Protein AF-A0A150SYG1-F1 (afdb_monomer)

Organism: Sorangium cellulosum (NCBI:txid56)

Radius of gyration: 15.74 Å; Cα contacts (8 Å, |Δi|>4): 107; chains: 1; bounding box: 39×33×42 Å

Nearest PDB structures (foldseek):
  6o6o-assembly1_B  TM=6.849E-01  e=1.337E+00  Mycobacterium tuberculosis
  3nxc-assembly1_A-2  TM=5.835E-01  e=4.237E+00  Escherichia coli K-12
  3ls1-assembly2_B  TM=3.966E-01  e=3.833E+00  Synechocystis sp. PCC 6803
  8qad-assembly1_A  TM=2.899E-01  e=1.554E+00  synthetic construct
  7o3w-assembly1_A  TM=2.787E-01  e=8.993E+00  Synechocystis sp. PCC 6803 substr. Kazusa

Sequence (139 aa):
MGAWFDEVDDLADPRSDWRAIWGRLIDAYVRGIRALPGGTAVRRVMHAVPELRAIDQRDNADLARRVAHNLARRAARPDASAAVLSRVLLETAASVIDLSLSLPAEESREAVEQLKRMHLAAIGLWLEDEPGGGSLARA

Solvent-accessible surface area (backbone atoms only — not comparable to full-atom values): 7692 Å² total; per-residue (Å²): 135,74,90,62,60,67,68,51,66,55,45,29,43,75,86,49,63,50,67,61,49,52,50,50,44,54,50,38,50,54,50,52,44,70,68,35,88,59,29,70,57,51,55,54,48,30,72,74,34,69,71,48,36,55,48,52,53,48,55,44,48,56,52,13,50,52,46,6,50,19,50,13,55,38,64,74,48,74,44,73,66,30,36,57,53,26,42,54,51,45,55,50,49,54,53,52,52,58,52,30,75,76,43,59,77,65,60,20,50,50,50,53,51,50,50,46,52,53,46,51,48,55,51,47,54,55,72,70,54,58,96,82,67,64,88,73,82,82,120

pLDDT: mean 87.9, std 13.02, range [40.91, 98.5]

InterPro domains:
  IPR041674 Tetracyclin repressor SCO1712-like, C-terminal domain [PF17928] (17-119)

Structure (mmCIF, N/CA/C/O backbone):
data_AF-A0A150SYG1-F1
#
_entry.id   AF-A0A150SYG1-F1
#
loop_
_atom_site.group_PDB
_atom_site.id
_atom_site.type_symbol
_atom_site.label_atom_id
_atom_site.label_alt_id
_atom_site.label_comp_id
_atom_site.label_asym_id
_atom_site.label_entity_id
_atom_site.label_seq_id
_atom_site.pdbx_PDB_ins_code
_atom_site.Cartn_x
_atom_site.Cartn_y
_atom_site.Cartn_z
_atom_site.occupancy
_atom_site.B_iso_or_equiv
_atom_site.auth_seq_id
_atom_site.auth_comp_id
_atom_site.auth_asym_id
_atom_site.auth_atom_id
_atom_site.pdbx_PDB_model_num
ATOM 1 N N . MET A 1 1 ? -3.136 -16.099 1.746 1.00 46.25 1 MET A N 1
ATOM 2 C CA . MET A 1 1 ? -3.525 -14.701 1.467 1.00 46.25 1 MET A CA 1
ATOM 3 C C . MET A 1 1 ? -4.749 -14.766 0.559 1.00 46.25 1 MET A C 1
ATOM 5 O O . MET A 1 1 ? -4.639 -15.366 -0.500 1.00 46.25 1 MET A O 1
ATOM 9 N N . GLY A 1 2 ? -5.933 -14.357 1.034 1.00 50.19 2 GLY A N 1
ATOM 10 C CA . GLY A 1 2 ? -7.191 -14.468 0.273 1.00 50.19 2 GLY A CA 1
ATOM 11 C C . GLY A 1 2 ? -7.231 -13.545 -0.952 1.00 50.19 2 GLY A C 1
ATOM 12 O O . GLY A 1 2 ? -6.350 -12.702 -1.092 1.00 50.19 2 GLY A O 1
ATOM 13 N N . ALA A 1 3 ? -8.268 -13.697 -1.781 1.00 61.97 3 ALA A N 1
ATOM 14 C CA . ALA A 1 3 ? -8.533 -13.070 -3.092 1.00 61.97 3 ALA A CA 1
ATOM 15 C C . ALA A 1 3 ? -8.506 -11.516 -3.181 1.00 61.97 3 ALA A C 1
ATOM 17 O O . ALA A 1 3 ? -9.070 -10.920 -4.093 1.00 61.97 3 ALA A O 1
ATOM 18 N N . TRP A 1 4 ? -7.927 -10.811 -2.207 1.00 66.19 4 TRP A N 1
ATOM 19 C CA . TRP A 1 4 ? -7.940 -9.345 -2.104 1.00 66.19 4 TRP A CA 1
ATOM 20 C C . TRP A 1 4 ? -6.857 -8.661 -2.938 1.00 66.19 4 TRP A C 1
ATOM 22 O O . TRP A 1 4 ? -6.966 -7.471 -3.220 1.00 66.19 4 TRP A O 1
ATOM 32 N N . PHE A 1 5 ? -5.817 -9.404 -3.314 1.00 71.00 5 PHE A N 1
ATOM 33 C CA . PHE A 1 5 ? -4.645 -8.891 -4.024 1.00 71.00 5 PHE A CA 1
ATOM 34 C C . PHE A 1 5 ? -4.422 -9.604 -5.362 1.00 71.00 5 PHE A C 1
ATOM 36 O O . PHE A 1 5 ? -3.315 -9.578 -5.892 1.00 71.00 5 PHE A O 1
ATOM 43 N N . ASP A 1 6 ? -5.456 -10.240 -5.914 1.00 78.38 6 ASP A N 1
ATOM 44 C CA . ASP A 1 6 ? -5.348 -10.969 -7.183 1.00 78.38 6 ASP A CA 1
ATOM 45 C C . ASP A 1 6 ? -5.016 -10.014 -8.347 1.00 78.38 6 ASP A C 1
ATOM 47 O O . ASP A 1 6 ? -4.224 -10.357 -9.219 1.00 78.38 6 ASP A O 1
ATOM 51 N N . GLU A 1 7 ? -5.493 -8.763 -8.285 1.00 84.31 7 GLU A N 1
ATOM 52 C CA . GLU A 1 7 ? -5.176 -7.702 -9.259 1.00 84.31 7 GLU A CA 1
ATOM 53 C C . GLU A 1 7 ? -3.713 -7.207 -9.194 1.00 84.31 7 GLU A C 1
ATOM 55 O O . GLU A 1 7 ? -3.291 -6.410 -10.030 1.00 84.31 7 GLU A O 1
ATOM 60 N N . VAL A 1 8 ? -2.898 -7.648 -8.222 1.00 90.06 8 VAL A N 1
ATOM 61 C CA . VAL A 1 8 ? -1.474 -7.251 -8.148 1.00 90.06 8 VAL A CA 1
ATOM 62 C C . VAL A 1 8 ? -0.705 -7.696 -9.387 1.00 90.06 8 VAL A C 1
ATOM 64 O O . VAL A 1 8 ? 0.241 -7.018 -9.792 1.00 90.06 8 VAL A O 1
ATOM 67 N N . ASP A 1 9 ? -1.102 -8.809 -10.002 1.00 90.75 9 ASP A N 1
ATOM 68 C CA . ASP A 1 9 ? -0.437 -9.338 -11.194 1.00 90.75 9 ASP A CA 1
ATOM 69 C C . ASP A 1 9 ? -0.687 -8.467 -12.439 1.00 90.75 9 ASP A C 1
ATOM 71 O O . ASP A 1 9 ? 0.186 -8.369 -13.305 1.00 90.75 9 ASP A O 1
ATOM 75 N N . ASP A 1 10 ? -1.788 -7.709 -12.465 1.00 92.56 10 ASP A N 1
ATOM 76 C CA . ASP A 1 10 ? -2.126 -6.787 -13.559 1.00 92.56 10 ASP A CA 1
ATOM 77 C C . ASP A 1 10 ? -1.212 -5.548 -13.601 1.00 92.56 10 ASP A C 1
ATOM 79 O O . ASP A 1 10 ? -1.129 -4.857 -14.625 1.00 92.56 10 ASP A O 1
ATOM 83 N N . LEU A 1 11 ? -0.475 -5.268 -12.515 1.00 93.31 11 LEU A N 1
ATOM 84 C CA . LEU A 1 11 ? 0.523 -4.191 -12.479 1.00 93.31 11 LEU A CA 1
ATOM 85 C C . LEU A 1 11 ? 1.648 -4.412 -13.500 1.00 93.31 11 LEU A C 1
ATOM 87 O O . LEU A 1 11 ? 2.236 -3.434 -13.972 1.00 93.31 11 LEU A O 1
ATOM 91 N N . ALA A 1 12 ? 1.932 -5.672 -13.850 1.00 94.25 12 ALA A N 1
ATOM 92 C CA . ALA A 1 12 ? 3.007 -6.037 -14.765 1.00 94.25 12 ALA A CA 1
ATOM 93 C C . ALA A 1 12 ? 2.725 -5.666 -16.230 1.00 94.25 12 ALA A C 1
ATOM 95 O O . ALA A 1 12 ? 3.674 -5.536 -17.004 1.00 94.25 12 ALA A O 1
ATOM 96 N N . ASP A 1 13 ? 1.458 -5.500 -16.629 1.00 94.25 13 ASP A N 1
ATOM 97 C CA . ASP A 1 13 ? 1.100 -5.170 -18.012 1.00 94.25 13 ASP A CA 1
ATOM 98 C C . ASP A 1 13 ? 1.332 -3.675 -18.301 1.00 94.25 13 ASP A C 1
ATOM 100 O O . ASP A 1 13 ? 0.595 -2.836 -17.783 1.00 94.25 13 ASP A O 1
ATOM 104 N N . PRO A 1 14 ? 2.285 -3.285 -19.168 1.00 91.75 14 PRO A N 1
ATOM 105 C CA . PRO A 1 14 ? 2.534 -1.877 -19.482 1.00 91.75 14 PRO A CA 1
ATOM 106 C C . PRO A 1 14 ? 1.337 -1.162 -20.132 1.00 91.75 14 PRO A C 1
ATOM 108 O O . PRO A 1 14 ? 1.304 0.069 -20.127 1.00 91.75 14 PRO A O 1
ATOM 111 N N . ARG A 1 15 ? 0.353 -1.896 -20.672 1.00 93.12 15 ARG A N 1
ATOM 112 C CA . ARG A 1 15 ? -0.864 -1.338 -21.286 1.00 93.12 15 ARG A CA 1
ATOM 113 C C . ARG A 1 15 ? -1.982 -1.068 -20.282 1.00 93.12 15 ARG A C 1
ATOM 115 O O . ARG A 1 15 ? -2.925 -0.355 -20.617 1.00 93.12 15 ARG A O 1
ATOM 122 N N . SER A 1 16 ? -1.891 -1.623 -19.075 1.00 93.88 16 SER A N 1
ATOM 123 C CA . SER A 1 16 ? -2.890 -1.416 -18.032 1.00 93.88 16 SER A CA 1
ATOM 124 C C . SER A 1 16 ? -2.748 -0.033 -17.387 1.00 93.88 16 SER A C 1
ATOM 126 O O . SER A 1 16 ? -1.646 0.526 -17.293 1.00 93.88 16 SER A O 1
ATOM 128 N N . ASP A 1 17 ? -3.867 0.517 -16.907 1.00 95.69 17 ASP A N 1
ATOM 129 C CA . ASP A 1 17 ? -3.853 1.700 -16.045 1.00 95.69 17 ASP A CA 1
ATOM 130 C C . ASP A 1 17 ? -3.451 1.300 -14.620 1.00 95.69 17 ASP A C 1
ATOM 132 O O . ASP A 1 17 ? -4.280 0.991 -13.758 1.00 95.69 17 ASP A O 1
ATOM 136 N N . TRP A 1 18 ? -2.142 1.313 -14.376 1.00 95.62 18 TRP A N 1
ATOM 137 C CA . TRP A 1 18 ? -1.570 0.978 -13.077 1.00 95.62 18 TRP A CA 1
ATOM 138 C C . TRP A 1 18 ? -2.065 1.888 -11.950 1.00 95.62 18 TRP A C 1
ATOM 140 O O . TRP A 1 18 ? -2.112 1.443 -10.804 1.00 95.62 18 TRP A O 1
ATOM 150 N N . ARG A 1 19 ? -2.455 3.139 -12.245 1.00 97.31 19 ARG A N 1
ATOM 151 C CA . ARG A 1 19 ? -2.952 4.065 -11.219 1.00 97.31 19 ARG A CA 1
ATOM 152 C C . ARG A 1 19 ? -4.299 3.588 -10.698 1.00 97.31 19 ARG A C 1
ATOM 154 O O . ARG A 1 19 ? -4.507 3.525 -9.487 1.00 97.31 19 ARG A O 1
ATOM 161 N N . ALA A 1 20 ? -5.183 3.198 -11.614 1.00 96.19 20 ALA A N 1
ATOM 162 C CA . ALA A 1 20 ? -6.477 2.629 -11.269 1.00 96.19 20 ALA A CA 1
ATOM 163 C C . ALA A 1 20 ? -6.333 1.289 -10.532 1.00 96.19 20 ALA A C 1
ATOM 165 O O . ALA A 1 20 ? -7.013 1.083 -9.528 1.00 96.19 20 ALA A O 1
ATOM 166 N N . ILE A 1 21 ? -5.434 0.406 -10.986 1.00 95.56 21 ILE A N 1
ATOM 167 C CA . ILE A 1 21 ? -5.149 -0.870 -10.303 1.00 95.56 21 ILE A CA 1
ATOM 168 C C . ILE A 1 21 ? -4.679 -0.611 -8.869 1.00 95.56 21 ILE A C 1
ATOM 170 O O . ILE A 1 21 ? -5.266 -1.129 -7.921 1.00 95.56 21 ILE A O 1
ATOM 174 N N . TRP A 1 22 ? -3.674 0.249 -8.688 1.00 96.44 22 TRP A N 1
ATOM 175 C CA . TRP A 1 22 ? -3.132 0.547 -7.365 1.00 96.44 22 TRP A CA 1
ATOM 176 C C . TRP A 1 22 ? -4.184 1.139 -6.420 1.00 96.44 22 TRP A C 1
ATOM 178 O O . TRP A 1 22 ? -4.311 0.704 -5.275 1.00 96.44 22 TRP A O 1
ATOM 188 N N . GLY A 1 23 ? -4.993 2.083 -6.910 1.00 95.75 23 GLY A N 1
ATOM 189 C CA . GLY A 1 23 ? -6.099 2.652 -6.141 1.00 95.75 23 GLY A CA 1
ATOM 190 C C . GLY A 1 23 ? -7.090 1.588 -5.659 1.00 95.75 23 GLY A C 1
ATOM 191 O O . GLY A 1 23 ? -7.448 1.576 -4.479 1.00 95.75 23 GLY A O 1
ATOM 192 N N . ARG A 1 24 ? -7.474 0.649 -6.538 1.00 94.38 24 ARG A N 1
ATOM 193 C CA . ARG A 1 24 ? -8.384 -0.453 -6.186 1.00 94.38 24 ARG A CA 1
ATOM 194 C C . ARG A 1 24 ? -7.786 -1.418 -5.170 1.00 9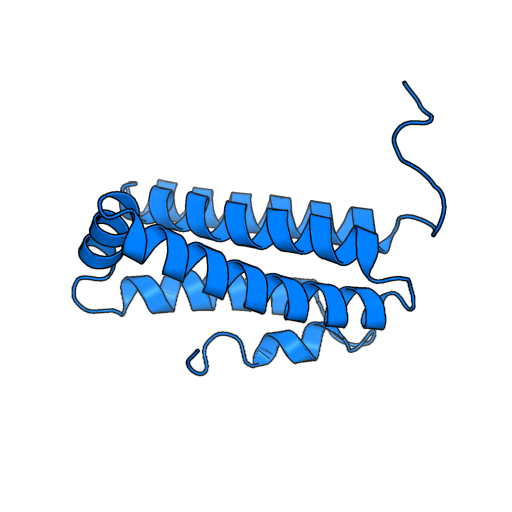4.38 24 ARG A C 1
ATOM 196 O O . ARG A 1 24 ? -8.529 -1.869 -4.301 1.00 94.38 24 ARG A O 1
ATOM 203 N N . LEU A 1 25 ? -6.483 -1.697 -5.231 1.00 94.06 25 LEU A N 1
ATOM 204 C CA . LEU A 1 25 ? -5.793 -2.541 -4.247 1.00 94.06 25 LEU A CA 1
ATOM 205 C C . LEU A 1 25 ? -5.840 -1.924 -2.840 1.00 94.06 25 LEU A C 1
ATOM 207 O O . LEU A 1 25 ? -6.165 -2.616 -1.873 1.00 94.06 25 LEU A O 1
ATOM 211 N N . ILE A 1 26 ? -5.593 -0.614 -2.721 1.00 94.75 26 ILE A N 1
ATOM 212 C CA . ILE A 1 26 ? -5.715 0.104 -1.441 1.00 94.75 26 ILE A CA 1
ATOM 213 C C . ILE A 1 26 ? -7.159 0.059 -0.931 1.00 94.75 26 ILE A C 1
ATOM 215 O O . ILE A 1 26 ? -7.399 -0.257 0.237 1.00 94.75 26 ILE A O 1
ATOM 219 N N . ASP A 1 27 ? -8.135 0.305 -1.807 1.00 92.94 27 ASP A N 1
ATOM 220 C CA . ASP A 1 27 ? -9.545 0.244 -1.425 1.00 92.94 27 ASP A CA 1
ATOM 221 C C . ASP A 1 27 ? -9.985 -1.167 -1.018 1.00 92.94 27 ASP A C 1
ATOM 223 O O . ASP A 1 27 ? -10.770 -1.326 -0.079 1.00 92.94 27 ASP A O 1
ATOM 227 N N . ALA A 1 28 ? -9.487 -2.201 -1.699 1.00 90.88 28 ALA A N 1
ATOM 228 C CA . ALA A 1 28 ? -9.746 -3.593 -1.357 1.00 90.88 28 ALA A CA 1
ATOM 229 C C . ALA A 1 28 ? -9.204 -3.925 0.035 1.00 90.88 28 ALA A C 1
ATOM 231 O O . ALA A 1 28 ? -9.918 -4.545 0.823 1.00 90.88 28 ALA A O 1
ATOM 232 N N . TYR A 1 29 ? -8.007 -3.442 0.377 1.00 89.00 29 TYR A N 1
ATOM 233 C CA . TYR A 1 29 ? -7.433 -3.656 1.701 1.00 89.00 29 TYR A CA 1
ATOM 234 C C . TYR A 1 29 ? -8.258 -2.967 2.803 1.00 89.00 29 TYR A C 1
ATOM 236 O O . TYR A 1 29 ? -8.649 -3.609 3.782 1.00 89.00 29 TYR A O 1
ATOM 244 N N . VAL A 1 30 ? -8.625 -1.693 2.612 1.00 89.69 30 VAL A N 1
ATOM 245 C CA . VAL A 1 30 ? -9.480 -0.954 3.561 1.00 89.69 30 VAL A CA 1
ATOM 246 C C . VAL A 1 30 ? -10.830 -1.649 3.748 1.00 89.69 30 VAL A C 1
ATOM 248 O O . VAL A 1 30 ? -11.277 -1.848 4.882 1.00 89.69 30 VAL A O 1
ATOM 251 N N . ARG A 1 31 ? -11.490 -2.041 2.649 1.00 88.94 31 ARG A N 1
ATOM 252 C CA . ARG A 1 31 ? -12.769 -2.767 2.705 1.00 88.94 31 ARG A CA 1
ATOM 253 C C . ARG A 1 31 ? -12.619 -4.114 3.404 1.00 88.94 31 ARG A C 1
ATOM 255 O O . ARG A 1 31 ? -13.462 -4.438 4.232 1.00 88.94 31 ARG A O 1
ATOM 262 N N . GLY A 1 32 ? -11.559 -4.863 3.107 1.00 87.88 32 GLY A N 1
ATOM 263 C CA . GLY A 1 32 ? -11.289 -6.173 3.697 1.00 87.88 32 GLY A CA 1
ATOM 264 C C . GLY A 1 32 ? -11.161 -6.111 5.218 1.00 87.88 32 GLY A C 1
ATOM 265 O O . GLY A 1 32 ? -11.830 -6.862 5.925 1.00 87.88 32 GLY A O 1
ATOM 266 N N . ILE A 1 33 ? -10.384 -5.156 5.739 1.00 86.81 33 ILE A N 1
ATOM 267 C CA . ILE A 1 33 ? -10.230 -4.974 7.190 1.00 86.81 33 ILE A CA 1
ATOM 268 C C . ILE A 1 33 ? -11.534 -4.525 7.855 1.00 86.81 33 ILE A C 1
ATOM 270 O O . ILE A 1 33 ? -11.887 -5.045 8.912 1.00 86.81 33 ILE A O 1
ATOM 274 N N . ARG A 1 34 ? -12.278 -3.596 7.242 1.00 85.69 34 ARG A N 1
ATOM 275 C CA . ARG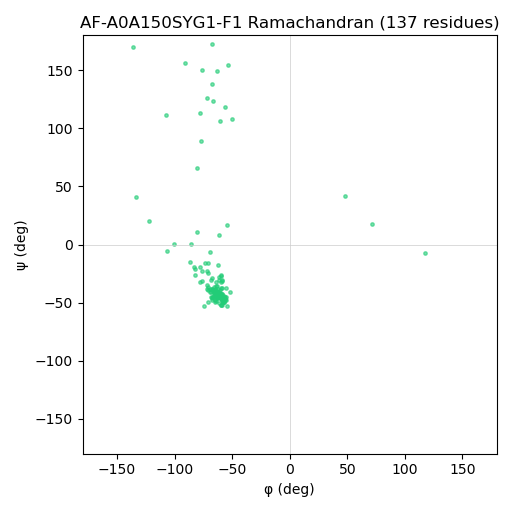 A 1 34 ? -13.564 -3.125 7.789 1.00 85.69 34 ARG A CA 1
ATOM 276 C C . ARG A 1 34 ? -14.656 -4.193 7.761 1.00 85.69 34 ARG A C 1
ATOM 278 O O . ARG A 1 34 ? -15.534 -4.172 8.617 1.00 85.69 34 ARG A O 1
ATOM 285 N N . ALA A 1 35 ? -14.616 -5.096 6.783 1.00 87.12 35 ALA A N 1
ATOM 286 C CA . ALA A 1 35 ? -15.565 -6.197 6.659 1.00 87.12 35 ALA A CA 1
ATOM 287 C C . ALA A 1 35 ? -15.264 -7.354 7.622 1.00 87.12 35 ALA A C 1
ATOM 289 O O . ALA A 1 35 ? -16.160 -8.151 7.898 1.00 87.12 35 ALA A O 1
ATOM 290 N N . LEU A 1 36 ? -14.035 -7.456 8.148 1.00 84.56 36 LEU A N 1
ATOM 291 C C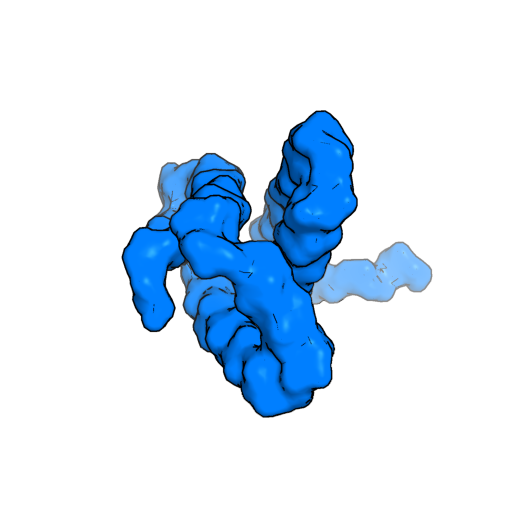A . LEU A 1 36 ? -13.707 -8.454 9.161 1.00 84.56 36 LEU A CA 1
ATOM 292 C C . LEU A 1 36 ? -14.463 -8.148 10.466 1.00 84.56 36 LEU A C 1
ATOM 294 O O . LEU A 1 36 ? -14.265 -7.071 11.043 1.00 84.56 36 LEU A O 1
ATOM 298 N N . PRO A 1 37 ? -15.267 -9.086 11.001 1.00 81.75 37 PRO A N 1
ATOM 299 C CA . PRO A 1 37 ? -15.834 -8.944 12.335 1.00 81.75 37 PRO A CA 1
ATOM 300 C C . PRO A 1 37 ? -14.713 -8.750 13.361 1.00 81.75 37 PRO A C 1
ATOM 302 O O . PRO A 1 37 ? -13.830 -9.593 13.502 1.00 81.75 37 PRO A O 1
ATOM 305 N N . GLY A 1 38 ? -14.713 -7.608 14.050 1.00 84.06 38 GLY A N 1
ATOM 306 C CA . GLY A 1 38 ? -13.639 -7.260 14.980 1.00 84.06 38 GLY A CA 1
ATOM 307 C C . GLY A 1 38 ? -12.303 -6.904 14.314 1.00 84.06 38 GLY A C 1
ATOM 308 O O . GLY A 1 38 ? -11.292 -6.887 15.007 1.00 84.06 38 GLY A O 1
ATOM 309 N N . GLY A 1 39 ? -12.268 -6.577 13.016 1.00 82.31 39 GLY A N 1
ATOM 310 C CA . GLY A 1 39 ? -11.038 -6.258 12.276 1.00 82.31 39 GLY A CA 1
ATOM 311 C C . GLY A 1 39 ? -10.170 -5.190 12.952 1.00 82.31 39 GLY A C 1
ATOM 312 O O . GLY A 1 39 ? -8.961 -5.366 13.079 1.00 82.31 39 GLY A O 1
ATOM 313 N N . THR A 1 40 ? -10.779 -4.141 13.513 1.00 83.19 40 THR A N 1
ATOM 314 C CA . THR A 1 40 ? -10.061 -3.131 14.313 1.00 83.19 40 THR A CA 1
ATOM 315 C C . THR A 1 40 ? -9.426 -3.718 15.578 1.00 83.19 40 THR A C 1
ATOM 317 O O . THR A 1 40 ? -8.305 -3.356 15.933 1.00 83.19 40 THR A O 1
ATOM 320 N N . ALA A 1 41 ? -10.113 -4.633 16.268 1.00 86.38 41 ALA A N 1
ATOM 321 C CA . ALA A 1 41 ? -9.561 -5.311 17.440 1.00 86.38 41 ALA A CA 1
ATOM 322 C C . ALA A 1 41 ? -8.413 -6.252 17.045 1.00 86.38 41 ALA A C 1
ATOM 324 O O . ALA A 1 41 ? -7.379 -6.246 17.705 1.00 86.38 41 ALA A O 1
ATOM 325 N N . VAL A 1 42 ? -8.550 -6.979 15.930 1.00 85.88 42 VAL A N 1
ATOM 326 C CA . VAL A 1 42 ? -7.483 -7.821 15.368 1.00 85.88 42 VAL A CA 1
ATOM 327 C C . VAL A 1 42 ? -6.241 -6.985 15.062 1.00 85.88 42 VAL A C 1
ATOM 329 O O . VAL A 1 42 ? -5.165 -7.326 15.543 1.00 85.88 42 VAL A O 1
ATOM 332 N N . ARG A 1 43 ? -6.374 -5.850 14.361 1.00 86.81 43 ARG A N 1
ATOM 333 C CA . ARG A 1 43 ? -5.233 -4.961 14.068 1.00 86.81 43 ARG A CA 1
ATOM 334 C C . ARG A 1 43 ? -4.563 -4.446 15.344 1.00 86.81 43 ARG A C 1
ATOM 336 O O . ARG A 1 43 ? -3.341 -4.484 15.447 1.00 86.81 43 ARG A O 1
ATOM 343 N N . ARG A 1 44 ? -5.331 -4.050 16.367 1.00 85.25 44 ARG A N 1
ATOM 344 C CA . ARG A 1 44 ? -4.768 -3.649 17.674 1.00 85.25 44 ARG A CA 1
ATOM 345 C C . ARG A 1 44 ? -3.987 -4.776 18.348 1.00 85.25 44 ARG A C 1
ATOM 347 O O . ARG A 1 44 ? -2.902 -4.535 18.867 1.00 85.25 44 ARG A O 1
ATOM 354 N N . VAL A 1 45 ? -4.515 -5.998 18.323 1.00 87.62 45 VAL A N 1
ATOM 355 C CA . VAL A 1 45 ? -3.839 -7.176 18.885 1.00 87.62 45 VAL A CA 1
ATOM 356 C C . VAL A 1 45 ? -2.562 -7.500 18.105 1.00 87.62 45 VAL A C 1
ATOM 358 O O . VAL A 1 45 ? -1.540 -7.779 18.726 1.00 87.62 45 VAL A O 1
ATOM 361 N N . MET A 1 46 ? -2.573 -7.379 16.772 1.00 87.06 46 MET A N 1
ATOM 362 C CA . MET A 1 46 ? -1.371 -7.545 15.943 1.00 87.06 46 MET A CA 1
ATOM 363 C C . MET A 1 46 ? -0.264 -6.547 16.307 1.00 87.06 46 MET A C 1
ATOM 365 O O . MET A 1 46 ? 0.906 -6.901 16.237 1.00 87.06 46 MET A O 1
ATOM 369 N N . HIS A 1 47 ? -0.608 -5.331 16.746 1.00 84.44 47 HIS A N 1
ATOM 370 C CA . HIS A 1 47 ? 0.377 -4.352 17.231 1.00 84.44 47 HIS A CA 1
ATOM 371 C C . HIS A 1 47 ? 0.880 -4.627 18.648 1.00 84.44 47 HIS A C 1
ATOM 373 O O . HIS A 1 47 ? 2.032 -4.316 18.951 1.00 84.44 47 HIS A O 1
ATOM 379 N N . ALA A 1 48 ? 0.031 -5.185 19.511 1.00 88.12 48 ALA A N 1
ATOM 380 C CA . ALA A 1 48 ? 0.349 -5.441 20.915 1.00 88.12 48 ALA A CA 1
ATOM 381 C C . ALA A 1 48 ? 1.141 -6.742 21.138 1.00 88.12 48 ALA A C 1
ATOM 383 O O . ALA A 1 48 ? 1.859 -6.852 22.129 1.00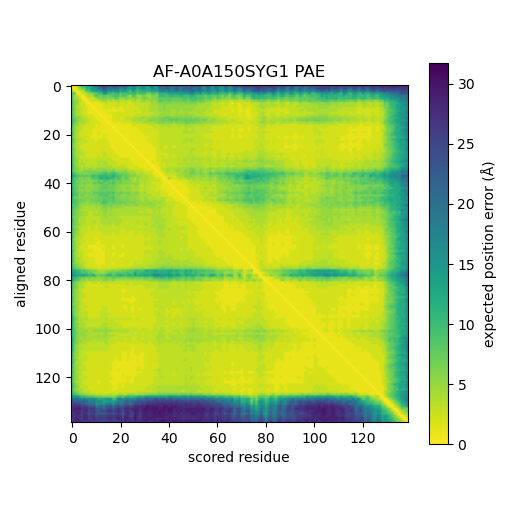 88.12 48 ALA A O 1
ATOM 384 N N . VAL A 1 49 ? 1.009 -7.721 20.237 1.00 93.75 49 VAL A N 1
ATOM 385 C CA . VAL A 1 49 ? 1.641 -9.044 20.344 1.00 93.75 49 VAL A CA 1
ATOM 386 C C . VAL A 1 49 ? 2.793 -9.155 19.334 1.00 93.75 49 VAL A C 1
ATOM 388 O O . VAL A 1 49 ? 2.530 -9.206 18.127 1.00 93.75 49 VAL A O 1
ATOM 391 N N . PRO A 1 50 ? 4.064 -9.216 19.781 1.00 88.88 50 PRO A N 1
ATOM 392 C CA . PRO A 1 50 ? 5.232 -9.236 18.894 1.00 88.88 50 PRO A CA 1
ATOM 393 C C . PRO A 1 50 ? 5.210 -10.350 17.842 1.00 88.88 50 PRO A C 1
ATOM 395 O O . PRO A 1 50 ? 5.598 -10.133 16.695 1.00 88.88 50 PRO A O 1
ATOM 398 N N . GLU A 1 51 ? 4.723 -11.535 18.200 1.00 91.75 51 GLU A N 1
ATOM 399 C CA . GLU A 1 51 ? 4.651 -12.694 17.312 1.00 91.75 51 GLU A CA 1
ATOM 400 C C . GLU A 1 51 ? 3.666 -12.460 16.163 1.00 91.75 51 GLU A C 1
ATOM 402 O O . GLU A 1 51 ? 3.955 -12.806 15.016 1.00 91.75 51 GLU A O 1
ATOM 407 N N . LEU A 1 52 ? 2.526 -11.823 16.450 1.00 89.12 52 LEU A N 1
ATOM 408 C CA . LEU A 1 52 ? 1.530 -11.469 15.439 1.00 89.12 52 LEU A CA 1
ATOM 409 C C . LEU A 1 52 ? 2.023 -10.328 14.551 1.00 89.12 52 LEU A C 1
ATOM 411 O O . LEU A 1 52 ? 1.839 -10.383 13.336 1.00 89.12 52 LEU A O 1
ATOM 415 N N . ARG A 1 53 ? 2.731 -9.351 15.126 1.00 88.12 53 ARG A N 1
ATOM 416 C CA . ARG A 1 53 ? 3.417 -8.308 14.357 1.00 88.12 53 ARG A CA 1
ATOM 417 C C . ARG A 1 53 ? 4.436 -8.900 13.387 1.00 88.12 53 ARG A C 1
ATOM 419 O O . ARG A 1 53 ? 4.505 -8.485 12.234 1.00 88.12 53 ARG A O 1
ATOM 426 N N . ALA A 1 54 ? 5.209 -9.889 13.829 1.00 89.56 54 ALA A N 1
ATOM 427 C CA . ALA A 1 54 ? 6.185 -10.568 12.985 1.00 89.56 54 ALA A CA 1
ATOM 428 C C . ALA A 1 54 ? 5.527 -11.393 11.865 1.00 89.56 54 ALA A C 1
ATOM 430 O O . ALA A 1 54 ? 6.140 -11.607 10.820 1.00 89.56 54 ALA A O 1
ATOM 431 N N . ILE A 1 55 ? 4.304 -11.895 12.063 1.00 90.25 55 ILE A N 1
ATOM 432 C C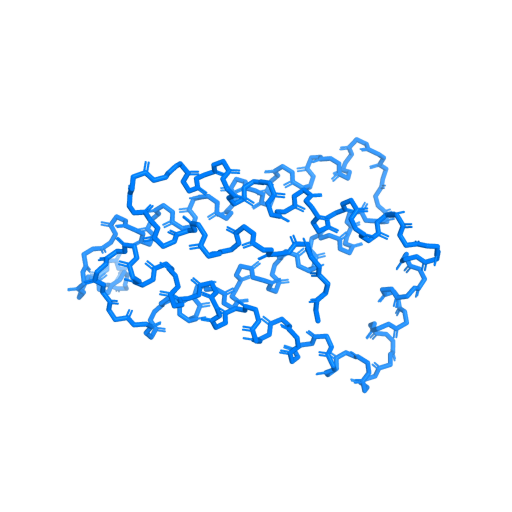A . ILE A 1 55 ? 3.520 -12.539 10.998 1.00 90.25 55 ILE A CA 1
ATOM 433 C C . ILE A 1 55 ? 3.048 -11.489 9.983 1.00 90.25 55 ILE A C 1
ATOM 435 O O . ILE A 1 55 ? 3.335 -11.648 8.801 1.00 90.25 55 ILE A O 1
ATOM 439 N N . ASP A 1 56 ? 2.449 -10.380 10.432 1.00 87.12 56 ASP A N 1
ATOM 440 C CA . ASP A 1 56 ? 2.008 -9.278 9.552 1.00 87.12 56 ASP A CA 1
ATOM 441 C C . ASP A 1 56 ? 3.159 -8.733 8.695 1.00 87.12 56 ASP A C 1
ATOM 443 O O . ASP A 1 56 ? 3.040 -8.568 7.484 1.00 87.12 56 ASP A O 1
ATOM 447 N N . GLN A 1 57 ? 4.327 -8.522 9.306 1.00 89.00 57 GLN A N 1
ATOM 448 C CA . GLN A 1 57 ? 5.510 -8.030 8.601 1.00 89.00 57 GLN A CA 1
ATOM 449 C C . GLN A 1 57 ? 6.020 -9.007 7.539 1.00 89.00 57 GLN A C 1
ATOM 451 O O . GLN A 1 57 ? 6.484 -8.554 6.489 1.00 89.00 57 GLN A O 1
ATOM 456 N N . ARG A 1 58 ? 5.931 -10.320 7.798 1.00 91.50 58 ARG A N 1
ATOM 457 C CA . ARG A 1 58 ? 6.279 -11.368 6.827 1.00 91.50 58 ARG A CA 1
ATOM 458 C C . ARG A 1 58 ? 5.293 -11.382 5.665 1.00 91.50 58 ARG A C 1
ATOM 460 O O . ARG A 1 58 ? 5.735 -11.304 4.524 1.00 91.50 58 ARG A O 1
ATOM 467 N N . ASP A 1 59 ? 3.993 -11.351 5.939 1.00 90.25 59 ASP A N 1
ATOM 468 C CA . ASP A 1 59 ? 2.960 -11.290 4.899 1.00 90.25 59 ASP A CA 1
ATOM 469 C C . ASP A 1 59 ? 3.109 -10.024 4.033 1.00 90.25 59 ASP A C 1
ATOM 471 O O . ASP A 1 59 ? 3.098 -10.097 2.801 1.00 90.25 59 ASP A O 1
ATOM 475 N N . ASN A 1 60 ? 3.364 -8.870 4.659 1.00 90.75 60 ASN A N 1
ATOM 476 C CA . ASN A 1 60 ? 3.653 -7.618 3.956 1.00 90.75 60 ASN A CA 1
ATOM 477 C C . ASN A 1 60 ? 4.945 -7.704 3.133 1.00 90.75 60 ASN A C 1
ATOM 479 O O . ASN A 1 60 ? 5.034 -7.103 2.064 1.00 90.75 60 ASN A O 1
ATOM 483 N N . ALA A 1 61 ? 5.969 -8.417 3.612 1.00 92.38 61 ALA A N 1
ATOM 484 C CA . ALA A 1 61 ? 7.221 -8.592 2.877 1.00 92.38 61 ALA A CA 1
ATOM 485 C C . ALA A 1 61 ? 7.014 -9.480 1.647 1.00 92.38 61 ALA A C 1
ATOM 487 O O . ALA A 1 61 ? 7.598 -9.218 0.598 1.00 92.38 61 ALA A O 1
ATOM 488 N N . ASP A 1 62 ? 6.183 -10.511 1.760 1.00 92.81 62 ASP A N 1
ATOM 489 C CA . ASP A 1 62 ? 5.858 -11.424 0.668 1.00 92.81 62 ASP A CA 1
ATOM 490 C C . ASP A 1 62 ? 5.056 -10.711 -0.425 1.00 92.81 62 ASP A C 1
ATOM 492 O O . ASP A 1 62 ? 5.402 -10.793 -1.608 1.00 92.81 62 ASP A O 1
ATOM 496 N N . LEU A 1 63 ? 4.051 -9.924 -0.030 1.00 93.19 63 LEU A N 1
ATOM 497 C CA . LEU A 1 63 ? 3.288 -9.089 -0.953 1.00 93.19 63 LEU A CA 1
ATOM 498 C C . LEU A 1 63 ? 4.161 -8.005 -1.601 1.00 93.19 63 LEU A C 1
ATOM 500 O O . LEU A 1 63 ? 4.084 -7.800 -2.812 1.00 93.19 63 LEU A O 1
ATOM 504 N N . ALA A 1 64 ? 5.043 -7.360 -0.831 1.00 95.06 64 ALA A N 1
ATOM 505 C CA . ALA A 1 64 ? 5.980 -6.373 -1.362 1.00 95.06 64 ALA A CA 1
ATOM 506 C C . ALA A 1 64 ? 6.908 -6.970 -2.431 1.00 95.06 64 ALA A C 1
ATOM 508 O O . ALA A 1 64 ? 7.166 -6.306 -3.430 1.00 95.06 64 ALA A O 1
ATOM 509 N N . ARG A 1 65 ? 7.362 -8.223 -2.277 1.00 94.88 65 ARG A N 1
ATOM 510 C CA . ARG A 1 65 ? 8.150 -8.910 -3.317 1.00 94.88 65 ARG A CA 1
ATOM 511 C C . ARG A 1 65 ? 7.340 -9.158 -4.594 1.00 94.88 65 ARG A C 1
ATOM 513 O O . ARG A 1 65 ? 7.879 -8.974 -5.680 1.00 94.88 65 ARG A O 1
ATOM 520 N N . ARG A 1 66 ? 6.052 -9.515 -4.493 1.00 94.69 66 ARG A N 1
ATOM 521 C CA . ARG A 1 66 ? 5.167 -9.625 -5.677 1.00 94.69 66 ARG A CA 1
ATOM 522 C C . ARG A 1 66 ? 4.978 -8.281 -6.378 1.00 94.69 66 ARG A C 1
ATOM 524 O O . ARG A 1 66 ? 5.120 -8.211 -7.595 1.00 94.69 66 ARG A O 1
ATOM 531 N N . VAL A 1 67 ? 4.710 -7.217 -5.622 1.00 95.81 67 VAL A N 1
ATOM 532 C CA . VAL A 1 67 ? 4.570 -5.861 -6.178 1.00 95.81 67 VAL A CA 1
ATOM 533 C C . VAL A 1 67 ? 5.865 -5.414 -6.857 1.00 95.81 67 VAL A C 1
ATOM 535 O O . VAL A 1 67 ? 5.816 -4.949 -7.993 1.00 95.81 67 VAL A O 1
ATOM 538 N N . ALA A 1 68 ? 7.014 -5.619 -6.210 1.00 96.06 68 ALA A N 1
ATOM 539 C CA . ALA A 1 68 ? 8.326 -5.281 -6.754 1.00 96.06 68 ALA A CA 1
ATOM 540 C C . ALA A 1 68 ? 8.581 -5.984 -8.088 1.00 96.06 68 ALA A C 1
ATOM 542 O O . ALA A 1 68 ? 8.860 -5.323 -9.087 1.00 96.06 68 ALA A O 1
ATOM 543 N N . HIS A 1 69 ? 8.347 -7.298 -8.128 1.00 95.31 69 HIS A N 1
ATOM 544 C CA . HIS A 1 69 ? 8.479 -8.101 -9.335 1.00 95.31 69 HIS A CA 1
ATOM 545 C C . HIS A 1 69 ? 7.612 -7.570 -10.487 1.00 95.31 69 HIS A C 1
ATOM 547 O O . HIS A 1 69 ? 8.095 -7.413 -11.611 1.00 95.31 69 HIS A O 1
ATOM 553 N N . ASN A 1 70 ? 6.343 -7.253 -10.224 1.00 95.56 70 ASN A N 1
ATOM 554 C CA . ASN A 1 70 ? 5.421 -6.777 -11.256 1.00 95.56 70 ASN A CA 1
ATOM 555 C C . ASN A 1 70 ? 5.765 -5.355 -11.726 1.00 95.56 70 ASN A C 1
ATOM 557 O O . ASN A 1 70 ? 5.758 -5.088 -12.928 1.00 95.56 70 ASN A O 1
ATOM 561 N N . LEU A 1 71 ? 6.160 -4.465 -10.814 1.00 95.06 71 LEU A N 1
ATOM 562 C CA . LEU A 1 71 ? 6.633 -3.119 -11.145 1.00 95.06 71 LEU A CA 1
ATOM 563 C C . LEU A 1 71 ? 7.941 -3.144 -11.955 1.00 95.06 71 LEU A C 1
ATOM 565 O O . LEU A 1 71 ? 8.073 -2.414 -12.938 1.00 95.06 71 LEU A O 1
ATOM 569 N N . ALA A 1 72 ? 8.891 -4.005 -11.586 1.00 94.06 72 ALA A N 1
ATOM 570 C CA . ALA A 1 72 ? 10.147 -4.214 -12.305 1.00 94.06 72 ALA A CA 1
ATOM 571 C C . ALA A 1 72 ? 9.908 -4.738 -13.726 1.00 94.06 72 ALA A C 1
ATOM 573 O O . ALA A 1 72 ? 10.488 -4.221 -14.682 1.00 94.06 72 ALA A O 1
ATOM 574 N N . ARG A 1 73 ? 8.993 -5.705 -13.883 1.00 94.38 73 ARG A N 1
ATOM 575 C CA . ARG A 1 73 ? 8.576 -6.222 -15.194 1.00 9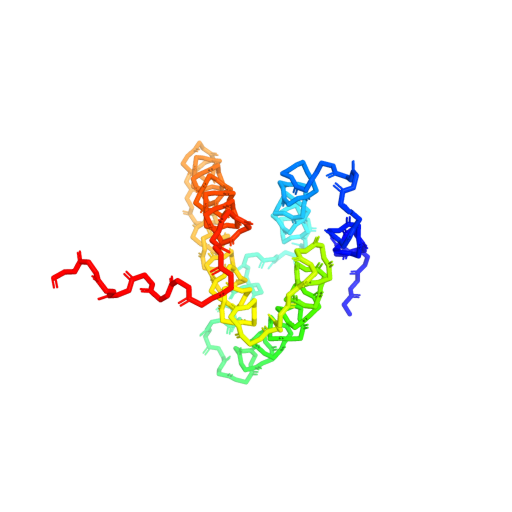4.38 73 ARG A CA 1
ATOM 576 C C . ARG A 1 73 ? 7.910 -5.159 -16.056 1.00 94.38 73 ARG A C 1
ATOM 578 O O . ARG A 1 73 ? 8.272 -5.039 -17.223 1.00 94.38 73 ARG A O 1
ATOM 585 N N . ARG A 1 74 ? 6.997 -4.366 -15.485 1.00 94.06 74 ARG A N 1
ATOM 586 C CA . ARG A 1 74 ? 6.341 -3.251 -16.183 1.00 94.06 74 ARG A CA 1
ATOM 587 C C . ARG A 1 74 ? 7.360 -2.258 -16.743 1.00 94.06 74 ARG A C 1
ATOM 589 O O . ARG A 1 74 ? 7.233 -1.821 -17.880 1.00 94.06 74 ARG A O 1
ATOM 596 N N . ALA A 1 75 ? 8.353 -1.907 -15.929 1.00 91.94 75 ALA A N 1
ATOM 597 C CA . ALA A 1 75 ? 9.395 -0.942 -16.265 1.00 91.94 75 ALA A CA 1
ATOM 598 C C . ALA A 1 75 ? 10.588 -1.553 -17.024 1.00 91.94 75 ALA A C 1
ATOM 600 O O . ALA A 1 75 ? 11.542 -0.839 -17.312 1.00 91.94 75 ALA A O 1
ATOM 601 N N . ALA A 1 76 ? 10.563 -2.860 -17.314 1.00 91.88 76 ALA A N 1
ATOM 602 C CA . ALA A 1 76 ? 11.663 -3.597 -17.938 1.00 91.88 76 ALA A CA 1
ATOM 603 C C . ALA A 1 76 ? 13.040 -3.339 -17.280 1.00 91.88 76 ALA A C 1
ATOM 605 O O . ALA A 1 76 ? 14.049 -3.193 -17.971 1.00 91.88 76 ALA A O 1
ATOM 606 N N . ARG A 1 77 ? 13.093 -3.282 -15.938 1.00 86.06 77 ARG A N 1
ATOM 607 C CA . ARG A 1 77 ? 14.311 -2.926 -15.181 1.00 86.06 77 ARG A CA 1
ATOM 608 C C . ARG A 1 77 ? 14.570 -3.820 -13.958 1.00 86.06 77 ARG A C 1
ATOM 610 O O . ARG A 1 77 ? 13.691 -4.594 -13.585 1.00 86.06 77 ARG A O 1
ATOM 617 N N . PRO A 1 78 ? 15.755 -3.725 -13.315 1.00 80.19 78 PRO A N 1
ATOM 618 C CA . PRO A 1 78 ? 16.112 -4.569 -12.175 1.00 80.19 78 PRO A CA 1
ATOM 619 C C . PRO A 1 78 ? 15.215 -4.384 -10.944 1.00 80.19 78 PRO A C 1
ATOM 621 O O . PRO A 1 78 ? 14.753 -3.286 -10.639 1.00 80.19 78 PRO A O 1
ATOM 624 N N . ASP A 1 79 ? 15.058 -5.470 -10.190 1.00 80.56 79 ASP A N 1
ATOM 625 C CA . ASP A 1 79 ? 14.133 -5.588 -9.055 1.00 80.56 79 ASP A CA 1
ATOM 626 C C . ASP A 1 79 ? 14.609 -4.877 -7.772 1.00 80.56 79 ASP A C 1
ATOM 628 O O . ASP A 1 79 ? 13.803 -4.490 -6.933 1.00 80.56 79 ASP A O 1
ATOM 632 N N . ALA A 1 80 ? 15.915 -4.641 -7.600 1.00 79.50 80 ALA A N 1
ATOM 633 C CA . ALA A 1 80 ? 16.467 -4.200 -6.313 1.00 79.50 80 ALA A CA 1
ATOM 634 C C . ALA A 1 80 ? 15.886 -2.865 -5.796 1.00 79.50 80 ALA A C 1
ATOM 636 O O . ALA A 1 80 ? 15.551 -2.756 -4.616 1.00 79.50 80 ALA A O 1
ATOM 637 N N . SER A 1 81 ? 15.723 -1.854 -6.660 1.00 86.00 81 SER A N 1
ATOM 638 C CA . SER A 1 81 ? 15.088 -0.586 -6.262 1.00 86.00 81 SER A CA 1
ATOM 639 C C . SER A 1 81 ? 13.564 -0.714 -6.140 1.00 86.00 81 SER A C 1
ATOM 641 O O . SER A 1 81 ? 12.968 -0.086 -5.263 1.00 86.00 81 SER A O 1
ATOM 643 N N . ALA A 1 82 ? 12.941 -1.583 -6.949 1.00 91.81 82 ALA A N 1
ATOM 644 C CA . ALA A 1 82 ? 11.518 -1.911 -6.860 1.00 91.81 82 ALA A CA 1
ATOM 645 C C . ALA A 1 82 ? 11.174 -2.558 -5.512 1.00 91.81 82 ALA A C 1
ATOM 647 O O . ALA A 1 82 ? 10.130 -2.260 -4.934 1.00 91.81 82 ALA A O 1
ATOM 648 N N . ALA A 1 83 ? 12.062 -3.408 -4.989 1.00 93.12 83 ALA A N 1
ATOM 649 C CA . ALA A 1 83 ? 11.894 -4.103 -3.719 1.00 93.12 83 ALA A CA 1
ATOM 650 C C . ALA A 1 83 ? 11.836 -3.130 -2.538 1.00 93.12 83 ALA A C 1
ATOM 652 O O . ALA A 1 83 ? 10.936 -3.229 -1.701 1.00 93.12 83 ALA A O 1
ATOM 653 N N . VAL A 1 84 ? 12.749 -2.153 -2.495 1.00 93.31 84 VAL A N 1
ATOM 654 C CA . VAL A 1 84 ? 12.756 -1.118 -1.450 1.00 93.31 84 VAL A CA 1
ATOM 655 C C . VAL A 1 84 ? 11.504 -0.253 -1.545 1.00 93.31 84 VAL A C 1
ATOM 657 O O . VAL A 1 84 ? 10.804 -0.099 -0.544 1.00 93.31 84 VAL A O 1
ATOM 660 N N . LEU A 1 85 ? 11.179 0.253 -2.741 1.00 95.50 85 LEU A N 1
ATOM 661 C CA . LEU A 1 85 ? 9.964 1.039 -2.960 1.00 95.50 85 LEU A CA 1
ATOM 662 C C . LEU A 1 85 ? 8.725 0.268 -2.496 1.00 95.50 85 LEU A C 1
ATOM 664 O O . LEU A 1 85 ? 7.958 0.765 -1.677 1.00 95.50 85 LEU A O 1
ATOM 668 N N . SER A 1 86 ? 8.556 -0.966 -2.970 1.00 96.56 86 SER A N 1
ATOM 669 C CA . SER A 1 86 ? 7.393 -1.796 -2.651 1.00 96.56 86 SER A CA 1
ATOM 670 C C . SER A 1 86 ? 7.288 -2.058 -1.155 1.00 96.56 86 SER A C 1
ATOM 672 O O . SER A 1 86 ? 6.200 -1.976 -0.592 1.00 96.56 86 SER A O 1
ATOM 674 N N . ARG A 1 87 ? 8.412 -2.291 -0.469 1.00 95.81 87 ARG A N 1
ATOM 675 C CA . ARG A 1 87 ? 8.410 -2.443 0.987 1.00 95.81 87 ARG A CA 1
ATOM 676 C C . ARG A 1 87 ? 7.895 -1.185 1.687 1.00 95.81 87 ARG A C 1
ATOM 678 O O . ARG A 1 87 ? 7.050 -1.305 2.568 1.00 95.81 87 ARG A O 1
ATOM 685 N N . VAL A 1 88 ? 8.346 0.003 1.279 1.00 96.50 88 VAL A N 1
ATOM 686 C CA . VAL A 1 88 ? 7.857 1.277 1.836 1.00 96.50 88 VAL A CA 1
ATOM 687 C C . VAL A 1 88 ? 6.369 1.475 1.546 1.00 96.50 88 VAL A C 1
ATOM 689 O O . VAL A 1 88 ? 5.618 1.865 2.441 1.00 96.50 88 VAL A O 1
ATOM 692 N N . LEU A 1 89 ? 5.914 1.173 0.327 1.00 97.44 89 LEU A N 1
ATOM 693 C CA . LEU A 1 89 ? 4.503 1.280 -0.047 1.00 97.44 89 LEU A CA 1
ATOM 694 C C . LEU A 1 89 ? 3.617 0.405 0.853 1.00 97.44 89 LEU A C 1
ATOM 696 O O . LEU A 1 89 ? 2.633 0.894 1.404 1.00 97.44 89 LEU A O 1
ATOM 700 N N . LEU A 1 90 ? 3.980 -0.862 1.066 1.00 95.50 90 LEU A N 1
ATOM 701 C CA . LEU A 1 90 ? 3.170 -1.778 1.874 1.00 95.50 90 LEU A CA 1
ATOM 702 C C . LEU A 1 90 ? 3.176 -1.407 3.366 1.00 95.50 90 LEU A C 1
ATOM 704 O O . LEU A 1 90 ? 2.122 -1.417 4.001 1.00 95.50 90 LEU A O 1
ATOM 708 N N . GLU A 1 91 ? 4.324 -1.011 3.919 1.00 94.56 91 GLU A N 1
ATOM 709 C CA . GLU A 1 91 ? 4.427 -0.589 5.325 1.00 94.56 91 GLU A CA 1
ATOM 710 C C . GLU A 1 91 ? 3.654 0.710 5.603 1.00 94.56 91 GLU A C 1
ATOM 712 O O . GLU A 1 91 ? 2.973 0.843 6.626 1.00 94.56 91 GLU A O 1
ATOM 717 N N . THR A 1 92 ? 3.697 1.665 4.669 1.00 96.62 92 THR A N 1
ATOM 718 C CA . THR A 1 92 ? 2.915 2.905 4.782 1.00 96.62 92 THR A CA 1
ATOM 719 C C . THR A 1 92 ? 1.422 2.656 4.587 1.00 96.62 92 THR A C 1
ATOM 721 O O . THR A 1 92 ? 0.628 3.243 5.320 1.00 96.62 92 THR A O 1
ATOM 724 N N . ALA A 1 93 ? 1.021 1.747 3.687 1.00 95.50 93 ALA A N 1
ATOM 725 C CA . ALA A 1 93 ? -0.379 1.340 3.563 1.00 95.50 93 ALA A CA 1
ATOM 726 C C . ALA A 1 93 ? -0.908 0.738 4.863 1.00 95.50 93 ALA A C 1
ATOM 728 O O . ALA A 1 93 ? -1.920 1.209 5.374 1.00 95.50 93 ALA A O 1
ATOM 729 N N . ALA A 1 94 ? -0.211 -0.253 5.424 1.00 91.62 94 ALA A N 1
ATOM 730 C CA . ALA A 1 94 ? -0.602 -0.873 6.687 1.00 91.62 94 ALA A CA 1
ATOM 731 C C . ALA A 1 94 ? -0.754 0.173 7.807 1.00 91.62 94 ALA A C 1
ATOM 733 O O . ALA A 1 94 ? -1.791 0.228 8.468 1.00 91.62 94 ALA A O 1
ATOM 734 N N . SER A 1 95 ? 0.233 1.062 7.950 1.00 93.00 95 SER A N 1
ATOM 735 C CA . SER A 1 95 ? 0.242 2.092 8.996 1.00 93.00 95 SER A CA 1
ATOM 736 C C . SER A 1 95 ? -0.883 3.123 8.840 1.00 93.00 95 SER A C 1
ATOM 738 O O . SER A 1 95 ? -1.553 3.462 9.816 1.00 93.00 95 SER A O 1
ATOM 740 N N . VAL A 1 96 ? -1.125 3.628 7.625 1.00 95.44 96 VAL A N 1
ATOM 741 C CA . VAL A 1 96 ? -2.185 4.623 7.392 1.00 95.44 96 VAL A CA 1
ATOM 742 C C . VAL A 1 96 ? -3.569 3.991 7.500 1.00 95.44 96 VAL A C 1
ATOM 744 O O . VAL A 1 96 ? -4.492 4.622 8.012 1.00 95.44 96 VAL A O 1
ATOM 747 N N . ILE A 1 97 ? -3.731 2.737 7.080 1.00 90.62 97 ILE A N 1
ATOM 748 C CA . ILE A 1 97 ? -5.000 2.024 7.239 1.00 90.62 97 ILE A CA 1
ATOM 749 C C . ILE A 1 97 ? -5.309 1.838 8.723 1.00 90.62 97 ILE A C 1
ATOM 751 O O . ILE A 1 97 ? -6.429 2.139 9.131 1.00 90.62 97 ILE A O 1
ATOM 755 N N . ASP A 1 98 ? -4.331 1.466 9.548 1.00 90.56 98 ASP A N 1
ATOM 756 C CA . ASP A 1 98 ? -4.515 1.382 11.002 1.00 90.56 98 ASP A CA 1
ATOM 757 C C . ASP A 1 98 ? -4.909 2.708 11.635 1.00 90.56 98 ASP A C 1
ATOM 759 O O . ASP A 1 98 ? -5.846 2.761 12.437 1.00 90.56 98 ASP A O 1
ATOM 763 N N . LEU A 1 99 ? -4.228 3.786 11.239 1.00 92.38 99 LEU A N 1
ATOM 764 C CA . LEU A 1 99 ? -4.588 5.137 11.648 1.00 92.38 99 LEU A CA 1
ATOM 765 C C . LEU A 1 99 ? -6.046 5.436 11.270 1.00 92.38 99 LEU A C 1
ATOM 767 O O . LEU A 1 99 ? -6.833 5.851 12.119 1.00 92.38 99 LEU A O 1
ATOM 771 N N . SER A 1 100 ? -6.437 5.138 10.027 1.00 93.06 100 SER A N 1
ATOM 772 C CA . SER A 1 100 ? -7.775 5.418 9.496 1.00 93.06 100 SER A CA 1
ATOM 773 C C . SER A 1 100 ? -8.902 4.723 10.267 1.00 93.06 100 SER A C 1
ATOM 775 O O . SER A 1 100 ? -10.026 5.224 10.266 1.00 93.06 100 SER A O 1
ATOM 777 N N . LEU A 1 101 ? -8.635 3.594 10.934 1.00 88.31 101 LEU A N 1
ATOM 778 C CA . LEU A 1 101 ? -9.627 2.868 11.738 1.00 88.31 101 LEU A CA 1
ATOM 779 C C . LEU A 1 101 ? -9.950 3.562 13.066 1.00 88.31 101 LEU A C 1
ATOM 781 O O . LEU A 1 101 ? -10.946 3.216 13.701 1.00 88.31 101 LEU A O 1
ATOM 785 N N . SER A 1 102 ? -9.107 4.501 13.496 1.00 89.12 102 SER A N 1
ATOM 786 C CA . SER A 1 102 ? -9.275 5.249 14.748 1.00 89.12 102 SER A CA 1
ATOM 787 C C . SER A 1 102 ? -9.715 6.700 14.527 1.00 89.12 102 SER A C 1
ATOM 789 O O . SER A 1 102 ? -9.988 7.399 15.500 1.00 89.12 102 SER A O 1
ATOM 791 N N . LEU A 1 103 ? -9.791 7.150 13.271 1.00 93.00 103 LEU A N 1
ATOM 792 C CA . LEU A 1 103 ? -10.193 8.506 12.897 1.00 93.00 103 LEU A CA 1
ATOM 793 C C . LEU A 1 103 ? -11.712 8.621 12.662 1.00 93.00 103 LEU A C 1
ATOM 795 O O . LEU A 1 103 ? -12.359 7.631 12.297 1.00 93.00 103 LEU A O 1
ATOM 799 N N . PRO A 1 104 ? -12.290 9.833 12.786 1.00 95.62 104 PRO A N 1
ATOM 800 C CA . PRO A 1 104 ? -13.629 10.136 12.285 1.00 95.62 104 PRO A CA 1
ATOM 801 C C . PRO A 1 104 ? -13.792 9.780 10.802 1.00 95.62 104 PRO A C 1
ATOM 803 O O . PRO A 1 104 ? -12.833 9.775 10.035 1.00 95.62 104 PRO A O 1
ATOM 806 N N . ALA A 1 105 ? -15.023 9.503 10.366 1.00 92.44 105 ALA A N 1
ATOM 807 C CA . ALA A 1 105 ? -15.284 8.954 9.032 1.00 92.44 105 ALA A CA 1
ATOM 808 C C . ALA A 1 105 ? -14.789 9.833 7.867 1.00 92.44 105 ALA A C 1
ATOM 810 O O . ALA A 1 105 ? -14.453 9.293 6.814 1.00 92.44 105 ALA A O 1
ATOM 811 N N . GLU A 1 106 ? -14.780 11.155 8.030 1.00 96.94 106 GLU A N 1
ATOM 812 C CA . GLU A 1 106 ? -14.273 12.100 7.029 1.00 96.94 106 GLU A CA 1
ATOM 813 C C . GLU A 1 106 ? -12.741 12.096 6.984 1.00 96.94 106 GLU A C 1
ATOM 815 O O . GLU A 1 106 ? -12.160 11.812 5.939 1.00 96.94 106 GLU A O 1
ATOM 820 N N . GLU A 1 107 ? -12.088 12.273 8.134 1.00 97.69 107 GLU A N 1
ATOM 821 C CA . GLU A 1 107 ? -10.626 12.212 8.269 1.00 97.69 107 GLU A CA 1
ATOM 822 C C . GLU A 1 107 ? -10.057 10.856 7.831 1.00 97.69 107 GLU A C 1
ATOM 824 O O . GLU A 1 107 ? -9.016 10.783 7.186 1.00 97.69 107 GLU A O 1
ATOM 829 N N . SER A 1 108 ? -10.772 9.768 8.121 1.00 95.19 108 SER A N 1
ATOM 830 C CA . SER A 1 108 ? -10.436 8.415 7.683 1.00 95.19 108 SER A CA 1
ATOM 831 C C . SER A 1 108 ? -10.409 8.292 6.155 1.00 95.19 108 SER A C 1
ATOM 833 O O . SER A 1 108 ? -9.503 7.667 5.603 1.00 95.19 108 SER A O 1
ATOM 835 N N . ARG A 1 109 ? -11.379 8.902 5.453 1.00 96.25 109 ARG A N 1
ATOM 836 C CA . ARG A 1 109 ? -11.394 8.932 3.980 1.00 96.25 109 ARG A CA 1
ATOM 837 C C . ARG A 1 109 ? -10.247 9.775 3.443 1.00 96.25 109 ARG A C 1
ATOM 839 O O . ARG A 1 109 ? -9.547 9.313 2.549 1.00 96.25 109 ARG A O 1
ATOM 846 N N . GLU A 1 110 ? -10.029 10.961 4.006 1.00 98.12 110 GLU A N 1
ATOM 847 C CA . GLU A 1 110 ? -8.949 11.841 3.554 1.00 98.12 110 GLU A CA 1
ATOM 848 C C . GLU A 1 110 ? -7.574 11.193 3.768 1.00 98.12 110 GLU A C 1
ATOM 850 O O . GLU A 1 110 ? -6.742 11.224 2.868 1.00 98.12 110 GLU A O 1
ATOM 855 N N . ALA A 1 111 ? -7.346 10.510 4.894 1.00 97.88 111 ALA A N 1
ATOM 856 C CA . ALA A 1 111 ? -6.104 9.778 5.145 1.00 97.88 111 ALA A CA 1
ATOM 857 C C . ALA A 1 111 ? -5.830 8.702 4.075 1.00 97.88 111 ALA A C 1
ATOM 859 O O . ALA A 1 111 ? -4.706 8.581 3.584 1.00 97.88 111 ALA A O 1
ATOM 860 N N . VAL A 1 112 ? -6.859 7.946 3.673 1.00 97.44 112 VAL A N 1
ATOM 861 C CA . VAL A 1 112 ? -6.743 6.937 2.606 1.00 97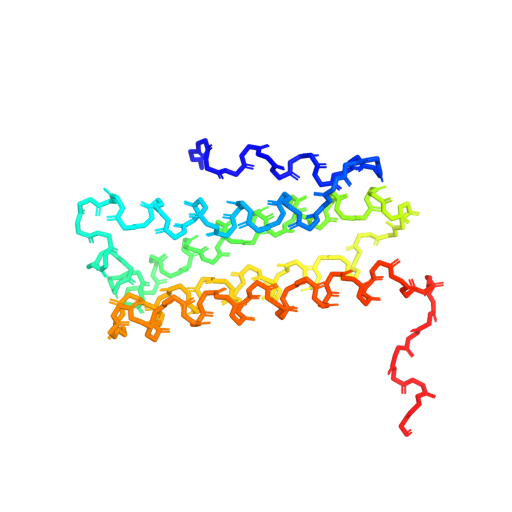.44 112 VAL A CA 1
ATOM 862 C C . VAL A 1 112 ? -6.489 7.591 1.243 1.00 97.44 112 VAL A C 1
ATOM 864 O O . VAL A 1 112 ? -5.676 7.088 0.468 1.00 97.44 112 VAL A O 1
ATOM 867 N N . GLU A 1 113 ? -7.116 8.728 0.942 1.00 98.19 113 GLU A N 1
ATOM 868 C CA . GLU A 1 113 ? -6.856 9.462 -0.303 1.00 98.19 113 GLU A CA 1
ATOM 869 C C . GLU A 1 113 ? -5.439 10.055 -0.350 1.00 98.19 113 GLU A C 1
ATOM 871 O O . GLU A 1 113 ? -4.770 9.982 -1.383 1.00 98.19 113 GLU A O 1
ATOM 876 N N . GLN A 1 114 ? -4.923 10.566 0.770 1.00 98.44 114 GLN A N 1
ATOM 877 C CA . GLN A 1 114 ? -3.534 11.030 0.872 1.00 98.44 114 GLN A CA 1
ATOM 878 C C . GLN A 1 114 ? -2.534 9.883 0.687 1.00 98.44 114 GLN A C 1
ATOM 880 O O . GLN A 1 114 ? -1.552 10.038 -0.042 1.00 98.44 114 GLN A O 1
ATOM 885 N N . LEU A 1 115 ? -2.809 8.705 1.259 1.00 98.50 115 LEU A N 1
ATOM 886 C CA . LEU A 1 115 ? -2.016 7.494 1.025 1.00 98.50 115 LEU A CA 1
ATOM 887 C C . LEU A 1 115 ? -1.955 7.145 -0.465 1.00 98.50 115 LEU A C 1
ATOM 889 O O . LEU A 1 115 ? -0.865 6.940 -1.001 1.00 98.50 115 LEU A O 1
ATOM 893 N N . LYS A 1 116 ? -3.109 7.115 -1.146 1.00 98.38 116 LYS A N 1
ATOM 894 C CA . LYS A 1 116 ? -3.168 6.847 -2.588 1.00 98.38 116 LYS A CA 1
ATOM 895 C C . LYS A 1 116 ? -2.337 7.864 -3.363 1.00 98.38 116 LYS A C 1
ATOM 897 O O . LYS A 1 116 ? -1.505 7.462 -4.166 1.00 98.38 116 LYS A O 1
ATOM 902 N N . ARG A 1 117 ? -2.501 9.166 -3.102 1.00 98.50 117 ARG A N 1
ATOM 903 C CA . ARG A 1 117 ? -1.722 10.227 -3.771 1.00 98.50 117 ARG A CA 1
ATOM 904 C C . ARG A 1 117 ? -0.218 10.042 -3.570 1.00 98.50 117 ARG A C 1
ATOM 906 O O . ARG A 1 117 ? 0.526 10.089 -4.546 1.00 98.50 117 ARG A O 1
ATOM 913 N N . MET A 1 118 ? 0.219 9.776 -2.338 1.00 98.44 118 MET A N 1
ATOM 914 C CA . MET A 1 118 ? 1.627 9.530 -2.013 1.00 98.44 118 MET A CA 1
ATOM 915 C C . MET A 1 118 ? 2.178 8.317 -2.768 1.00 98.44 118 MET A C 1
ATOM 917 O O . MET A 1 118 ? 3.259 8.384 -3.349 1.00 98.44 118 MET A O 1
ATOM 921 N N . HIS A 1 119 ? 1.433 7.214 -2.792 1.00 98.31 119 HIS A N 1
ATOM 922 C CA . HIS A 1 119 ? 1.847 6.003 -3.495 1.00 98.31 119 HIS A CA 1
ATOM 923 C C . HIS A 1 119 ? 1.893 6.186 -5.006 1.00 98.31 119 HIS A C 1
ATOM 925 O O . HIS A 1 119 ? 2.869 5.788 -5.634 1.00 98.31 119 HIS A O 1
ATOM 931 N N . LEU A 1 120 ? 0.871 6.817 -5.589 1.00 98.31 120 LEU A N 1
ATOM 932 C CA . LEU A 1 120 ? 0.841 7.120 -7.017 1.00 98.31 120 LEU A CA 1
ATOM 933 C C . LEU A 1 120 ? 2.006 8.040 -7.402 1.00 98.31 120 LEU A C 1
ATOM 935 O O . LEU A 1 120 ? 2.646 7.813 -8.422 1.00 98.31 120 LEU A O 1
ATOM 939 N N . ALA A 1 121 ? 2.336 9.037 -6.581 1.00 97.88 121 ALA A N 1
ATOM 940 C CA . ALA A 1 121 ? 3.505 9.876 -6.823 1.00 97.88 121 ALA A CA 1
ATOM 941 C C . ALA A 1 121 ? 4.810 9.068 -6.742 1.00 97.88 121 ALA A C 1
ATOM 943 O O . ALA A 1 121 ? 5.623 9.139 -7.656 1.00 97.88 121 ALA A O 1
ATOM 944 N N . ALA A 1 122 ? 4.996 8.257 -5.697 1.00 97.00 122 ALA A N 1
ATOM 945 C CA . ALA A 1 122 ? 6.211 7.466 -5.508 1.00 97.00 122 ALA A CA 1
ATOM 946 C C . ALA A 1 122 ? 6.427 6.432 -6.626 1.00 97.00 122 ALA A C 1
ATOM 948 O O . ALA A 1 122 ? 7.533 6.310 -7.148 1.00 97.00 122 ALA A O 1
ATOM 949 N N . ILE A 1 123 ? 5.371 5.716 -7.029 1.00 96.25 123 ILE A N 1
ATOM 950 C CA . ILE A 1 123 ? 5.427 4.769 -8.150 1.00 96.25 123 ILE A CA 1
ATOM 951 C C . ILE A 1 123 ? 5.678 5.517 -9.460 1.00 96.25 123 ILE A C 1
ATOM 953 O O . ILE A 1 123 ? 6.507 5.072 -10.244 1.00 96.25 123 ILE A O 1
ATOM 957 N N . GLY A 1 124 ? 4.998 6.644 -9.695 1.00 95.88 124 GLY A N 1
ATOM 958 C CA . GLY A 1 124 ? 5.176 7.455 -10.901 1.00 95.88 124 GLY A CA 1
ATOM 959 C C . GLY A 1 124 ? 6.611 7.952 -11.054 1.00 95.88 124 GLY A C 1
ATOM 960 O O . GLY A 1 124 ? 7.241 7.666 -12.065 1.00 95.88 124 GLY A O 1
ATOM 961 N N . LEU A 1 125 ? 7.149 8.586 -10.008 1.00 94.31 125 LEU A N 1
ATOM 962 C CA . LEU A 1 125 ? 8.540 9.043 -9.963 1.00 94.31 125 LEU A CA 1
ATOM 963 C C . LEU A 1 125 ? 9.515 7.896 -10.196 1.00 94.31 125 LEU A C 1
ATOM 965 O O . LEU A 1 125 ? 10.447 8.028 -10.977 1.00 94.31 125 LEU A O 1
ATOM 969 N N . TRP A 1 126 ? 9.283 6.751 -9.551 1.00 93.50 126 TRP A N 1
ATOM 970 C CA . TRP A 1 126 ? 10.114 5.581 -9.779 1.00 93.50 126 TRP A CA 1
ATOM 971 C C . TRP A 1 126 ? 10.023 5.148 -11.243 1.00 93.50 126 TRP A C 1
ATOM 973 O O . TRP A 1 126 ? 11.059 4.965 -11.864 1.00 93.50 126 TRP A O 1
ATOM 983 N N . LEU A 1 127 ? 8.830 4.978 -11.826 1.00 92.06 127 LEU A N 1
ATOM 984 C CA . LEU A 1 127 ? 8.632 4.572 -13.231 1.00 92.06 127 LEU A CA 1
ATOM 985 C C . LEU A 1 127 ? 9.265 5.535 -14.248 1.00 92.06 127 LEU A C 1
ATOM 987 O O . LEU A 1 127 ? 9.669 5.077 -15.312 1.00 92.06 127 LEU A O 1
ATOM 991 N N . GLU A 1 128 ? 9.344 6.823 -13.926 1.00 89.25 128 GLU A N 1
ATOM 992 C CA . GLU A 1 128 ? 9.965 7.861 -14.758 1.00 89.25 128 GLU A CA 1
ATOM 993 C C . GLU A 1 128 ? 11.496 7.932 -14.595 1.00 89.25 128 GLU A C 1
ATOM 995 O O . GLU A 1 128 ? 12.174 8.4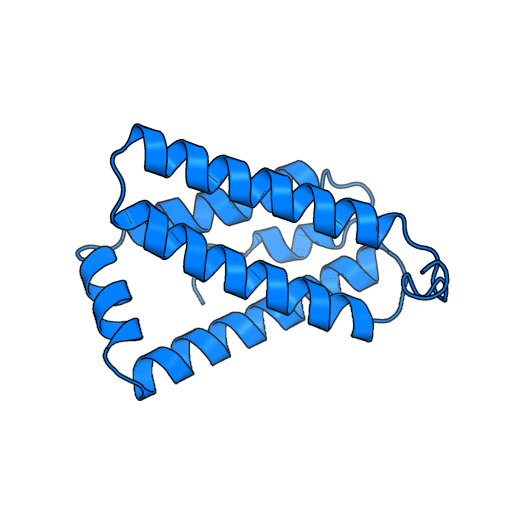47 -15.482 1.00 89.25 128 GLU A O 1
ATOM 1000 N N . ASP A 1 129 ? 12.047 7.414 -13.491 1.00 83.81 129 ASP A N 1
ATOM 1001 C CA . ASP A 1 129 ? 13.485 7.441 -13.210 1.00 83.81 129 ASP A CA 1
ATOM 1002 C C . ASP A 1 129 ? 14.270 6.475 -14.118 1.00 83.81 129 ASP A C 1
ATOM 1004 O O . ASP A 1 129 ? 13.994 5.268 -14.179 1.00 83.81 129 ASP A O 1
ATOM 1008 N N . GLU A 1 130 ? 15.280 7.009 -14.807 1.00 64.56 130 GLU A N 1
ATOM 1009 C CA . GLU A 1 130 ? 16.173 6.257 -15.692 1.00 64.56 130 GLU A CA 1
ATOM 1010 C C . GLU A 1 130 ? 17.045 5.278 -14.875 1.00 64.56 130 GLU A C 1
ATOM 1012 O O . GLU A 1 130 ? 17.589 5.648 -13.826 1.00 64.56 130 GLU A O 1
ATOM 1017 N N . PRO A 1 131 ? 17.258 4.028 -15.334 1.00 58.91 131 PRO A N 1
ATOM 1018 C CA . PRO A 1 131 ? 18.117 3.078 -14.633 1.00 58.91 131 PRO A CA 1
ATOM 1019 C C . PRO A 1 131 ? 19.559 3.611 -14.524 1.00 58.91 131 PRO A C 1
ATOM 1021 O O . PRO A 1 131 ? 20.307 3.616 -15.497 1.00 58.91 131 PRO A O 1
ATOM 1024 N N . GLY A 1 132 ? 19.964 4.043 -13.323 1.00 55.47 132 GLY A N 1
ATOM 1025 C CA . GLY A 1 132 ? 21.307 4.577 -13.040 1.00 55.47 132 GLY A CA 1
ATOM 1026 C C . GLY A 1 132 ? 21.339 6.039 -12.579 1.00 55.47 132 GLY A C 1
ATOM 1027 O O . GLY A 1 132 ? 22.385 6.509 -12.130 1.00 55.47 132 GLY A O 1
ATOM 1028 N N . GLY A 1 133 ? 20.205 6.745 -12.614 1.00 50.38 133 GLY A N 1
ATOM 1029 C CA . GLY A 1 133 ? 20.051 8.108 -12.109 1.00 50.38 133 GLY A CA 1
ATOM 1030 C C . GLY A 1 133 ? 19.867 8.158 -10.595 1.00 50.38 133 GLY A C 1
ATOM 1031 O O . GLY A 1 133 ? 18.815 8.545 -10.111 1.00 50.38 133 GLY A O 1
ATOM 1032 N N . GLY A 1 134 ? 20.878 7.767 -9.814 1.00 47.59 134 GLY A N 1
ATOM 1033 C CA . GLY A 1 134 ? 20.830 7.906 -8.357 1.00 47.59 134 GLY A CA 1
ATOM 1034 C C . GLY A 1 134 ? 20.423 9.328 -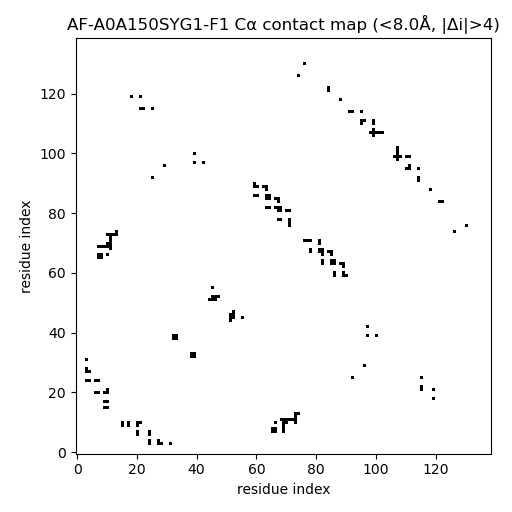7.943 1.00 47.59 134 GLY A C 1
ATOM 1035 O O . GLY A 1 134 ? 21.215 10.264 -8.046 1.00 47.59 134 GLY A O 1
ATOM 1036 N N . SER A 1 135 ? 19.198 9.473 -7.429 1.00 51.16 135 SER A N 1
ATOM 1037 C CA . SER A 1 135 ? 18.557 10.725 -6.990 1.00 51.16 135 SER A CA 1
ATOM 1038 C C . SER A 1 135 ? 19.276 11.455 -5.834 1.00 51.16 135 SER A C 1
ATOM 1040 O O . SER A 1 135 ? 18.758 12.436 -5.306 1.00 51.16 135 SER A O 1
ATOM 1042 N N . LEU A 1 136 ? 20.476 11.023 -5.441 1.00 50.75 136 LEU A N 1
ATOM 1043 C CA . LEU A 1 136 ? 21.331 11.712 -4.469 1.00 50.75 136 LEU A CA 1
ATOM 1044 C C . LEU A 1 136 ? 22.466 12.521 -5.120 1.00 50.75 136 LEU A C 1
ATOM 1046 O O . LEU A 1 136 ? 23.217 13.176 -4.411 1.00 50.75 136 LEU A O 1
ATOM 1050 N N . ALA A 1 137 ? 22.580 12.543 -6.452 1.00 41.38 137 ALA A N 1
ATOM 1051 C CA . ALA A 1 137 ? 23.597 13.335 -7.154 1.00 41.38 137 ALA A CA 1
ATOM 1052 C C . ALA A 1 137 ? 23.243 14.833 -7.327 1.00 41.38 137 ALA A C 1
ATOM 1054 O O . ALA A 1 137 ? 23.898 15.530 -8.099 1.00 41.38 137 ALA A O 1
ATOM 1055 N N . ARG A 1 138 ? 22.195 15.342 -6.660 1.00 48.97 138 ARG A N 1
ATOM 1056 C CA . ARG A 1 138 ? 21.744 16.747 -6.769 1.00 48.97 138 ARG A CA 1
ATOM 1057 C C . ARG A 1 138 ? 21.453 17.407 -5.413 1.00 48.97 138 ARG A C 1
ATOM 1059 O O . ARG A 1 138 ? 20.460 18.122 -5.290 1.00 48.97 138 ARG A O 1
ATOM 1066 N N . ALA A 1 139 ? 22.296 17.161 -4.414 1.00 40.91 139 ALA A N 1
ATOM 1067 C CA . ALA A 1 139 ? 22.317 17.930 -3.169 1.00 40.91 139 ALA A CA 1
ATOM 1068 C C . ALA A 1 139 ? 23.711 18.518 -2.946 1.00 40.91 139 ALA A C 1
ATOM 1070 O O . ALA A 1 139 ? 24.691 17.769 -3.161 1.00 40.91 139 ALA A O 1
#

Foldseek 3Di:
DDPLCVLLLVLLDLPDPNLVSLLSSLVSVLCVLVPPDCSLVLLVVCVVDVVSVVVLLVVQLVVLQSNLVSLCNSLVHDSPVSSVLSSVLSVLSSVLSNVLVVDDVVVSVVSSVVSSVVNCVSSVVVSPDDVPPPPVPPD

Secondary structure (DSSP, 8-state):
--TTSGGGGGGG-TTS-HHHHHHHHHHHHHHHHHHSTTHHHHHHHHHH-HHHHHHHHHHHHHHHHHHHHHHHHHTTS-HHHHHHHHHHHHHHHHHHHHHHTTS-HHHHHHHHHHHHHHHHHHHHHHHHS-TT--TTTT-

Mean predicted aligned error: 5.59 Å